Protein AF-A0A661RYM8-F1 (afdb_monomer_lite)

Secondary structure (DSSP, 8-state):
---EEEEEEETTEEEEEETT--EEEEE--TTSHHHHHHHHT--S---TTTT--HHHHHHHHHTS----SSS-------

pLDDT: mean 85.25, std 16.1, range [37.91, 97.75]

Foldseek 3Di:
DFAWPDWADDDQWIWTATLLRDIDIGGNDCPDPVVVCQLQVDDDDYDVSRCPDPVNVVVSVVPHPPPCDDPPNPPPDD

Structure (mmCIF, N/CA/C/O backbone):
data_AF-A0A661RYM8-F1
#
_entry.id   AF-A0A661RYM8-F1
#
loop_
_atom_site.group_PDB
_atom_site.id
_atom_site.type_symbol
_atom_site.label_atom_id
_atom_site.label_alt_id
_atom_site.label_comp_id
_atom_site.label_asym_id
_atom_site.label_entity_id
_atom_site.label_seq_id
_atom_site.pdbx_PDB_ins_code
_atom_site.Cartn_x
_atom_site.Cartn_y
_atom_site.Cartn_z
_atom_site.occupancy
_atom_site.B_iso_or_equiv
_atom_site.auth_seq_id
_atom_site.auth_comp_id
_atom_site.auth_asym_id
_atom_site.auth_atom_id
_atom_site.pdbx_PDB_model_num
ATOM 1 N N . LEU A 1 1 ? -4.540 -5.649 -1.171 1.00 91.56 1 LEU A N 1
ATOM 2 C CA . LEU A 1 1 ? -4.584 -4.228 -1.586 1.00 91.56 1 LEU A CA 1
ATOM 3 C C . LEU A 1 1 ? -5.530 -3.463 -0.681 1.00 91.56 1 LEU A C 1
ATOM 5 O O . LEU A 1 1 ? -6.670 -3.883 -0.526 1.00 91.56 1 LEU A O 1
ATOM 9 N N . HIS A 1 2 ? -5.052 -2.377 -0.084 1.00 94.31 2 HIS A N 1
ATOM 10 C CA . HIS A 1 2 ? -5.854 -1.471 0.739 1.00 94.31 2 HIS A CA 1
ATOM 11 C C . HIS A 1 2 ? -6.015 -0.130 0.024 1.00 94.31 2 HIS A C 1
ATOM 13 O O . HIS A 1 2 ? -5.131 0.284 -0.725 1.00 94.31 2 HIS A O 1
ATOM 19 N N . GLY A 1 3 ? -7.134 0.548 0.271 1.00 93.62 3 GLY A N 1
ATOM 20 C CA . GLY A 1 3 ? -7.276 1.958 -0.069 1.00 93.62 3 GLY A CA 1
ATOM 21 C C . GLY A 1 3 ? -6.584 2.806 0.994 1.00 93.62 3 GLY A C 1
ATOM 22 O O . GLY A 1 3 ? -6.839 2.621 2.185 1.00 93.62 3 GLY A O 1
ATOM 23 N N . ILE A 1 4 ? -5.717 3.720 0.570 1.00 94.44 4 ILE A N 1
ATOM 24 C CA . ILE A 1 4 ? -5.035 4.660 1.461 1.00 94.44 4 ILE A CA 1
ATOM 25 C C . ILE A 1 4 ? -5.926 5.888 1.646 1.00 94.44 4 ILE A C 1
ATOM 27 O O . ILE A 1 4 ? -6.370 6.466 0.655 1.00 94.44 4 ILE A O 1
ATOM 31 N N . ARG A 1 5 ? -6.175 6.261 2.904 1.00 96.06 5 ARG A N 1
ATOM 32 C CA . ARG A 1 5 ? -6.953 7.442 3.296 1.00 96.06 5 ARG A CA 1
ATOM 33 C C . ARG A 1 5 ? -6.050 8.657 3.496 1.00 96.06 5 ARG A C 1
ATOM 35 O O . ARG A 1 5 ? -6.386 9.736 3.025 1.00 96.06 5 ARG A O 1
ATOM 42 N N . SER A 1 6 ? -4.924 8.486 4.181 1.00 97.19 6 SER A N 1
ATOM 43 C CA . SER A 1 6 ? -3.934 9.545 4.380 1.00 97.19 6 SER A CA 1
ATOM 44 C C . SER A 1 6 ? -2.524 8.973 4.468 1.00 97.19 6 SER A C 1
ATOM 46 O O . SER A 1 6 ? -2.320 7.807 4.824 1.00 97.19 6 SER A O 1
ATOM 48 N N . ILE A 1 7 ? -1.558 9.813 4.106 1.00 96.69 7 ILE A N 1
ATOM 49 C CA . ILE A 1 7 ? -0.128 9.561 4.249 1.00 96.69 7 ILE A CA 1
ATOM 50 C C . ILE A 1 7 ? 0.478 10.820 4.854 1.00 96.69 7 ILE A C 1
ATOM 52 O O . ILE A 1 7 ? 0.308 11.905 4.302 1.00 96.69 7 ILE A O 1
ATOM 56 N N . GLU A 1 8 ? 1.188 10.666 5.960 1.00 97.44 8 GLU A N 1
ATOM 57 C CA . GLU A 1 8 ? 1.960 11.722 6.603 1.00 97.44 8 GLU A CA 1
ATOM 58 C C . GLU A 1 8 ? 3.442 11.351 6.520 1.00 97.44 8 GLU A C 1
ATOM 60 O O . GLU A 1 8 ? 3.855 10.298 7.005 1.00 97.44 8 GLU A O 1
ATOM 65 N N . ILE A 1 9 ? 4.242 12.180 5.851 1.00 96.69 9 ILE A N 1
ATOM 66 C CA . ILE A 1 9 ? 5.670 11.921 5.636 1.00 96.69 9 ILE A CA 1
ATOM 67 C C . ILE A 1 9 ? 6.456 12.510 6.809 1.00 96.69 9 ILE A C 1
ATOM 69 O O . ILE A 1 9 ? 6.385 13.705 7.076 1.00 96.69 9 ILE A O 1
ATOM 73 N N . MET A 1 10 ? 7.233 11.666 7.482 1.00 96.31 10 MET A N 1
ATOM 74 C CA . MET A 1 10 ? 8.012 11.972 8.683 1.00 96.31 10 MET A CA 1
ATOM 75 C C . MET A 1 10 ? 9.500 11.700 8.409 1.00 96.31 10 MET A C 1
ATOM 77 O O . MET A 1 10 ? 10.111 10.785 8.967 1.00 96.31 10 MET A O 1
ATOM 81 N N . GLY A 1 11 ? 10.083 12.449 7.470 1.00 95.19 11 GLY A N 1
ATOM 82 C CA . GLY A 1 11 ? 11.463 12.248 7.022 1.00 95.19 11 GLY A CA 1
ATOM 83 C C . GLY A 1 11 ? 11.626 10.961 6.208 1.00 95.19 11 GLY A C 1
ATOM 84 O O . GLY A 1 11 ? 11.042 10.824 5.134 1.00 95.19 11 GLY A O 1
ATOM 85 N N . ASN A 1 12 ? 12.422 10.011 6.709 1.00 95.12 12 ASN A N 1
ATOM 86 C CA . ASN A 1 12 ? 12.657 8.730 6.028 1.00 95.12 12 ASN A CA 1
ATOM 87 C C . ASN A 1 12 ? 11.583 7.666 6.317 1.00 95.12 12 ASN A C 1
ATOM 89 O O . ASN A 1 12 ? 11.712 6.512 5.906 1.00 95.12 12 ASN A O 1
ATOM 93 N N . SER A 1 13 ? 10.525 8.048 7.022 1.00 96.19 13 SER A N 1
ATOM 94 C CA . SER A 1 13 ? 9.376 7.200 7.310 1.00 96.19 13 SER A CA 1
ATOM 95 C C . SER A 1 13 ? 8.090 7.915 6.921 1.00 96.19 13 SER A C 1
ATOM 97 O O . SER A 1 13 ? 8.071 9.129 6.736 1.00 96.19 13 SER A O 1
ATOM 99 N N . ALA A 1 14 ? 7.000 7.169 6.797 1.00 96.62 14 ALA A N 1
ATOM 100 C CA . ALA A 1 14 ? 5.673 7.731 6.619 1.00 96.62 14 ALA A CA 1
ATOM 101 C C . ALA A 1 14 ? 4.654 6.971 7.466 1.00 96.62 14 ALA A C 1
ATOM 103 O O . ALA A 1 14 ? 4.700 5.741 7.550 1.00 96.62 14 ALA A O 1
ATOM 104 N N . ARG A 1 15 ? 3.720 7.704 8.066 1.00 97.44 15 ARG A N 1
ATOM 105 C CA . ARG A 1 15 ? 2.544 7.163 8.743 1.00 97.44 15 ARG A CA 1
ATOM 106 C C . ARG A 1 15 ? 1.409 7.068 7.729 1.00 97.44 15 ARG A C 1
ATOM 108 O O . ARG A 1 15 ? 1.032 8.061 7.111 1.00 97.44 15 ARG A O 1
ATOM 115 N N . LEU A 1 16 ? 0.879 5.866 7.528 1.00 96.81 16 LEU A N 1
ATOM 116 C CA . LEU A 1 16 ? -0.256 5.617 6.644 1.00 96.81 16 LEU A CA 1
ATOM 117 C C . LEU A 1 16 ? -1.492 5.243 7.435 1.00 96.81 16 LEU A C 1
ATOM 119 O O . LEU A 1 16 ? -1.438 4.354 8.280 1.00 96.81 16 LEU A O 1
ATOM 123 N N . VAL A 1 17 ? -2.621 5.827 7.041 1.00 97.75 17 VAL A N 1
ATOM 124 C CA . VAL A 1 17 ? -3.950 5.404 7.481 1.00 97.75 17 VAL A CA 1
ATOM 125 C C . VAL A 1 17 ? -4.718 4.886 6.275 1.00 97.75 17 VAL A C 1
ATOM 127 O O . VAL A 1 17 ? -4.798 5.529 5.225 1.00 97.75 17 VAL A O 1
ATOM 130 N N . THR A 1 18 ? -5.291 3.698 6.409 1.00 97.19 18 THR A N 1
ATOM 131 C CA . THR A 1 18 ? -6.136 3.080 5.378 1.00 97.1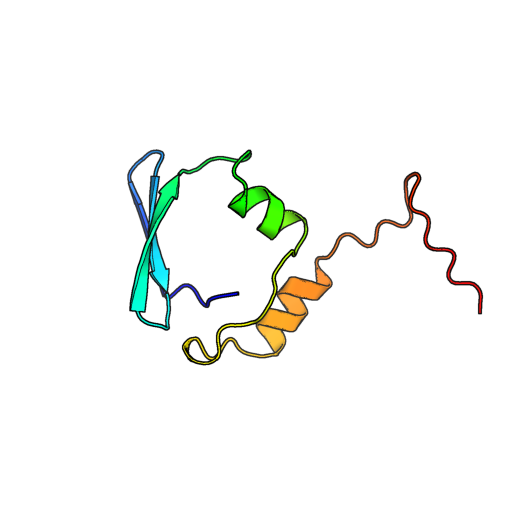9 18 THR A CA 1
ATOM 132 C C . THR A 1 18 ? -7.609 3.430 5.570 1.00 97.19 18 THR A C 1
ATOM 134 O O . THR A 1 18 ? -8.037 3.833 6.648 1.00 97.19 18 THR A O 1
ATOM 137 N N . HIS A 1 19 ? -8.428 3.216 4.538 1.00 95.94 19 HIS A N 1
ATOM 138 C CA . HIS A 1 19 ? -9.885 3.367 4.649 1.00 95.94 19 HIS A CA 1
ATOM 139 C C . HIS A 1 19 ? -10.542 2.356 5.601 1.00 95.94 19 HIS A C 1
ATOM 141 O O . HIS A 1 19 ? -11.644 2.611 6.067 1.00 95.94 19 HIS A O 1
ATOM 147 N N . CYS A 1 20 ? -9.871 1.241 5.911 1.00 96.62 20 CYS A N 1
ATOM 148 C CA . CYS A 1 20 ? -10.305 0.303 6.951 1.00 96.62 20 CYS A CA 1
ATOM 149 C C . CYS A 1 20 ? -9.711 0.643 8.333 1.00 96.62 20 CYS A C 1
ATOM 151 O O . CYS A 1 20 ? -9.574 -0.238 9.173 1.00 96.62 20 CYS A O 1
ATOM 153 N N . ASN A 1 21 ? -9.280 1.894 8.549 1.00 96.81 21 ASN A N 1
ATOM 154 C CA . ASN A 1 21 ? -8.725 2.418 9.806 1.00 96.81 21 ASN A CA 1
ATOM 155 C C . ASN A 1 21 ? -7.502 1.671 10.359 1.00 96.81 21 ASN A C 1
ATOM 157 O O . ASN A 1 21 ? -7.137 1.845 11.517 1.00 96.81 21 ASN A O 1
ATOM 161 N N . LYS A 1 22 ? -6.826 0.869 9.532 1.00 96.38 22 LYS A N 1
ATOM 162 C CA . LYS A 1 22 ? -5.520 0.322 9.894 1.00 96.38 22 LYS A CA 1
ATOM 163 C C . LYS A 1 22 ? -4.462 1.387 9.704 1.00 96.38 22 LYS A C 1
ATOM 165 O O . LYS A 1 22 ? -4.479 2.089 8.685 1.00 96.38 22 LYS A O 1
ATOM 170 N N . GLU A 1 23 ? -3.546 1.434 10.653 1.00 97.00 23 GLU A N 1
ATOM 171 C CA . GLU A 1 23 ? -2.466 2.396 10.702 1.00 97.00 23 GLU A CA 1
ATOM 172 C C . GLU A 1 23 ? -1.115 1.683 10.726 1.00 97.00 23 GLU A C 1
ATOM 174 O O . GLU A 1 23 ? -0.939 0.698 11.446 1.00 97.00 23 GLU A O 1
ATOM 179 N N . PHE A 1 24 ? -0.166 2.167 9.923 1.00 94.75 24 PHE A N 1
ATOM 180 C CA . PHE A 1 24 ? 1.180 1.604 9.871 1.00 94.75 24 PHE A CA 1
ATOM 181 C C . PHE A 1 24 ? 2.225 2.695 9.660 1.00 94.75 24 PHE A C 1
ATOM 183 O O . PHE A 1 24 ? 2.000 3.642 8.905 1.00 94.75 24 PHE A O 1
ATOM 190 N N . ILE A 1 25 ? 3.400 2.500 10.255 1.00 96.06 25 ILE A N 1
ATOM 191 C CA . ILE A 1 25 ? 4.606 3.262 9.933 1.00 96.06 25 ILE A CA 1
ATOM 192 C C . ILE A 1 25 ? 5.403 2.458 8.907 1.00 96.06 25 ILE A C 1
ATOM 194 O O . ILE A 1 25 ? 5.678 1.274 9.107 1.00 96.06 25 ILE A O 1
ATOM 198 N N . ILE A 1 26 ? 5.768 3.096 7.800 1.00 94.69 26 ILE A N 1
ATOM 199 C CA . ILE A 1 26 ? 6.596 2.502 6.748 1.00 94.69 26 ILE A CA 1
ATOM 200 C C . ILE A 1 26 ? 7.885 3.296 6.573 1.00 94.69 26 ILE A C 1
ATOM 202 O O . ILE A 1 26 ? 7.912 4.493 6.839 1.00 94.69 26 ILE A O 1
ATOM 206 N N . SER A 1 27 ? 8.935 2.649 6.073 1.00 95.38 27 SER A N 1
ATOM 207 C CA . SER A 1 27 ? 10.155 3.333 5.644 1.00 95.38 27 SER A CA 1
ATOM 208 C C . SER A 1 27 ? 10.067 3.771 4.181 1.00 95.38 27 SER A C 1
ATOM 210 O O . SER A 1 27 ? 9.510 3.069 3.328 1.00 95.38 27 SER A O 1
ATOM 212 N N . ASN A 1 28 ? 10.665 4.917 3.870 1.00 94.12 28 ASN A N 1
ATOM 213 C CA . ASN A 1 28 ? 10.823 5.426 2.514 1.00 94.12 28 ASN A CA 1
ATOM 214 C C . ASN A 1 28 ? 12.013 4.735 1.825 1.00 94.12 28 ASN A C 1
ATOM 216 O O . ASN A 1 28 ? 13.091 5.299 1.663 1.00 94.12 28 ASN A O 1
ATOM 220 N N . SER A 1 29 ? 11.839 3.461 1.465 1.00 93.19 29 SER A N 1
ATOM 221 C CA . SER A 1 29 ? 12.890 2.649 0.842 1.00 93.19 29 SER A CA 1
ATOM 222 C C . SER A 1 29 ? 12.458 2.050 -0.494 1.00 93.19 29 SER A C 1
ATOM 224 O O . SER A 1 29 ? 11.479 1.297 -0.578 1.00 93.19 29 SER A O 1
ATOM 226 N N . LEU A 1 30 ? 13.273 2.290 -1.527 1.00 90.94 30 LEU A N 1
ATOM 227 C CA . LEU A 1 30 ? 13.123 1.706 -2.867 1.00 90.94 30 LEU A CA 1
ATOM 228 C C . LEU A 1 30 ? 13.331 0.178 -2.883 1.00 90.94 30 LEU A C 1
ATOM 230 O O . LEU A 1 30 ? 12.782 -0.517 -3.749 1.00 90.94 30 LEU A O 1
ATOM 234 N N . ASN A 1 31 ? 14.060 -0.354 -1.896 1.00 94.56 31 ASN A N 1
ATOM 235 C CA . ASN A 1 31 ? 14.445 -1.766 -1.793 1.00 94.56 31 ASN A CA 1
ATOM 236 C C . ASN A 1 31 ? 13.560 -2.577 -0.834 1.00 94.56 31 ASN A C 1
ATOM 238 O O . ASN A 1 31 ? 13.792 -3.769 -0.630 1.00 94.56 31 ASN A O 1
ATOM 242 N N . SER A 1 32 ? 12.524 -1.958 -0.268 1.00 93.44 32 SER A N 1
ATOM 243 C CA . SER A 1 32 ? 11.590 -2.630 0.634 1.00 93.44 32 SER A CA 1
ATOM 244 C C . SER A 1 32 ? 10.811 -3.760 -0.058 1.00 93.44 32 SER A C 1
ATOM 246 O O . SER A 1 32 ? 10.521 -3.722 -1.261 1.00 93.44 32 SER A O 1
ATOM 248 N N . ARG A 1 33 ? 10.405 -4.771 0.724 1.00 92.12 33 ARG A N 1
ATOM 249 C CA . ARG A 1 33 ? 9.513 -5.848 0.253 1.00 92.12 33 ARG A CA 1
ATOM 250 C C . ARG A 1 33 ? 8.199 -5.281 -0.289 1.00 92.12 33 ARG A C 1
ATOM 252 O O . ARG A 1 33 ? 7.757 -5.700 -1.354 1.00 92.12 33 ARG A O 1
ATOM 259 N N . ALA A 1 34 ? 7.623 -4.296 0.402 1.00 91.62 34 ALA A N 1
ATOM 260 C CA . ALA A 1 34 ? 6.414 -3.606 -0.039 1.00 91.62 34 ALA A CA 1
ATOM 261 C C . ALA A 1 34 ? 6.626 -2.883 -1.380 1.00 91.62 34 ALA A C 1
ATOM 263 O O . ALA A 1 34 ? 5.822 -3.055 -2.293 1.00 91.62 34 ALA A O 1
ATOM 264 N N . GLY A 1 35 ? 7.740 -2.162 -1.548 1.00 91.88 35 GLY A N 1
ATOM 265 C CA . GLY A 1 35 ? 8.093 -1.524 -2.819 1.00 91.88 35 GLY A CA 1
ATOM 266 C C . GLY A 1 35 ? 8.223 -2.529 -3.966 1.00 91.88 35 GLY A C 1
ATOM 267 O O . GLY A 1 35 ? 7.680 -2.310 -5.049 1.00 91.88 35 GLY A O 1
ATOM 268 N N . ARG A 1 36 ? 8.864 -3.680 -3.722 1.00 91.62 36 ARG A N 1
ATOM 269 C CA . ARG A 1 36 ? 8.947 -4.781 -4.698 1.00 91.62 36 ARG A CA 1
ATOM 270 C C . ARG A 1 36 ? 7.565 -5.316 -5.076 1.00 91.62 36 ARG A C 1
ATOM 272 O O . ARG A 1 36 ? 7.293 -5.498 -6.258 1.00 91.62 36 ARG A O 1
ATOM 279 N N . TRP A 1 37 ? 6.696 -5.547 -4.094 1.00 91.69 37 TRP A N 1
ATOM 280 C CA . TRP A 1 37 ? 5.337 -6.041 -4.326 1.00 91.69 37 TRP A CA 1
ATOM 281 C C . TRP A 1 37 ? 4.497 -5.053 -5.125 1.00 91.69 37 TRP A C 1
ATOM 283 O O . TRP A 1 37 ? 3.808 -5.458 -6.054 1.00 91.69 37 TRP A O 1
ATOM 293 N N . LEU A 1 38 ? 4.604 -3.757 -4.826 1.00 89.69 38 LEU A N 1
ATOM 294 C CA . LEU A 1 38 ? 3.893 -2.716 -5.563 1.00 89.69 38 LEU A CA 1
ATOM 295 C C . LEU A 1 38 ? 4.356 -2.611 -7.020 1.00 89.69 38 LEU A C 1
ATOM 297 O O . LEU A 1 38 ? 3.513 -2.424 -7.896 1.00 89.69 38 LEU A O 1
ATOM 301 N N . ARG A 1 39 ? 5.661 -2.767 -7.285 1.00 87.81 39 ARG A N 1
ATOM 302 C CA . ARG A 1 39 ? 6.217 -2.789 -8.650 1.00 87.81 39 ARG A CA 1
ATOM 303 C C . ARG A 1 39 ? 5.794 -4.031 -9.432 1.00 87.81 39 ARG A C 1
ATOM 305 O O . ARG A 1 39 ? 5.384 -3.908 -10.578 1.00 87.81 39 ARG A O 1
ATOM 312 N N . ASN A 1 40 ? 5.843 -5.201 -8.796 1.00 87.38 40 ASN A N 1
ATOM 313 C CA . ASN A 1 40 ? 5.471 -6.478 -9.414 1.00 87.38 40 ASN A CA 1
ATOM 314 C C . ASN A 1 40 ? 3.963 -6.768 -9.366 1.00 87.38 40 ASN A C 1
ATOM 316 O O . ASN A 1 40 ? 3.534 -7.816 -9.833 1.00 87.38 40 ASN A O 1
ATOM 320 N N . LYS A 1 41 ? 3.164 -5.865 -8.783 1.00 86.81 41 LYS A N 1
ATOM 321 C CA . LYS A 1 41 ? 1.714 -6.021 -8.587 1.00 86.81 41 LYS A CA 1
ATOM 322 C C . LYS A 1 41 ? 1.344 -7.297 -7.825 1.00 86.81 41 LYS A C 1
ATOM 324 O O . LYS A 1 41 ? 0.308 -7.905 -8.068 1.00 86.81 41 LYS A O 1
ATOM 329 N N . TRP A 1 42 ? 2.185 -7.701 -6.877 1.00 87.44 42 TRP A N 1
ATOM 330 C CA . TRP A 1 42 ? 1.954 -8.892 -6.066 1.00 87.44 42 TRP A CA 1
ATOM 331 C C . TRP A 1 42 ? 1.022 -8.574 -4.901 1.00 87.44 42 TRP A C 1
ATOM 333 O O . TRP A 1 42 ? 1.388 -7.871 -3.956 1.00 87.44 42 TRP A O 1
ATOM 343 N N . PHE A 1 43 ? -0.195 -9.110 -4.960 1.00 89.38 43 PHE A N 1
ATOM 344 C CA . PHE A 1 43 ? -1.166 -9.064 -3.874 1.00 89.38 43 PHE A CA 1
ATOM 345 C C . PHE A 1 43 ? -2.024 -10.330 -3.872 1.00 89.38 43 PHE A C 1
ATOM 347 O O . PHE A 1 43 ? -2.323 -10.882 -4.921 1.00 89.38 43 PHE A O 1
ATOM 354 N N . VAL A 1 44 ? -2.447 -10.771 -2.685 1.00 89.81 44 VAL A N 1
ATOM 355 C CA . VAL A 1 44 ? -3.297 -11.967 -2.538 1.00 89.81 44 VAL A CA 1
ATOM 356 C C . VAL A 1 44 ? -4.772 -11.633 -2.764 1.00 89.81 44 VAL A C 1
ATOM 358 O O . VAL A 1 44 ? -5.471 -12.320 -3.492 1.00 89.81 44 VAL A O 1
ATOM 361 N N . LYS A 1 45 ? -5.261 -10.564 -2.125 1.00 92.50 45 LYS A N 1
ATOM 362 C CA . LYS A 1 45 ? -6.655 -10.115 -2.233 1.00 92.50 45 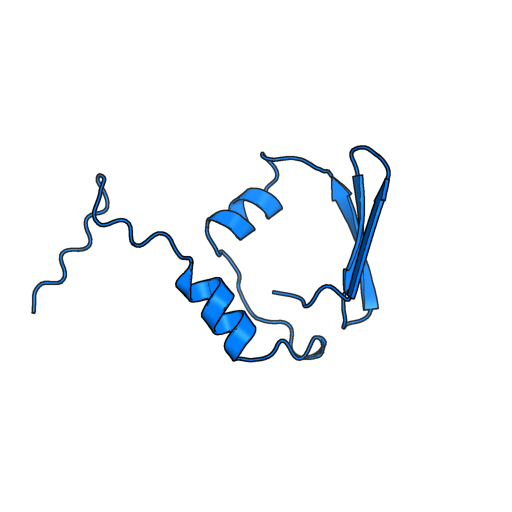LYS A CA 1
ATOM 363 C C . LYS A 1 45 ? -6.794 -8.612 -2.036 1.00 92.50 45 LYS A C 1
ATOM 365 O O . LYS A 1 45 ? -5.933 -7.967 -1.421 1.00 92.50 45 LYS A O 1
ATOM 370 N N . VAL A 1 46 ? -7.882 -8.044 -2.542 1.00 94.00 46 VAL A N 1
ATOM 371 C CA . VAL A 1 46 ? -8.304 -6.670 -2.235 1.00 94.00 46 VAL A CA 1
ATOM 372 C C . VAL A 1 46 ? -9.052 -6.671 -0.900 1.00 94.00 46 VAL A C 1
ATOM 374 O O . VAL A 1 46 ? -9.779 -7.608 -0.588 1.00 94.00 46 VAL A O 1
ATOM 377 N N . CYS A 1 47 ? -8.829 -5.655 -0.071 1.00 95.06 47 CYS A N 1
ATOM 378 C CA . CYS A 1 47 ? -9.537 -5.501 1.194 1.00 95.06 47 CYS A CA 1
ATOM 379 C C . CYS A 1 47 ? -10.994 -5.091 0.931 1.00 95.06 47 CYS A C 1
ATOM 381 O O . CYS A 1 47 ? -11.234 -4.049 0.319 1.00 95.06 47 CYS A O 1
ATOM 383 N N . SER A 1 48 ? -11.945 -5.892 1.419 1.00 94.31 48 SER A N 1
ATOM 384 C CA . SER A 1 48 ? -13.388 -5.652 1.289 1.00 94.31 48 SER A CA 1
ATOM 385 C C . SER A 1 48 ? -13.839 -4.389 2.027 1.00 94.31 48 SER A C 1
ATOM 387 O O . SER A 1 48 ? -14.583 -3.589 1.470 1.00 94.31 48 SER A O 1
ATOM 389 N N . GLU A 1 49 ? -13.326 -4.153 3.237 1.00 96.56 49 GLU A N 1
ATOM 390 C CA . GLU A 1 49 ? -13.657 -2.976 4.058 1.00 96.56 49 GLU A CA 1
ATOM 391 C C . GLU A 1 49 ? -13.217 -1.659 3.407 1.00 96.56 49 GLU A C 1
ATOM 393 O O . GLU A 1 49 ? -13.914 -0.649 3.487 1.00 96.56 49 GLU A O 1
ATOM 398 N N . CYS A 1 50 ? -12.077 -1.663 2.707 1.00 94.88 50 CYS A N 1
ATOM 399 C CA . CYS A 1 50 ? -11.605 -0.480 1.991 1.00 94.88 50 CYS A CA 1
ATOM 400 C C . CYS A 1 50 ? -12.493 -0.096 0.801 1.00 94.88 50 CYS A C 1
ATOM 402 O O . CYS A 1 50 ? -12.328 1.017 0.302 1.00 94.88 50 CYS A O 1
ATOM 404 N N . ARG A 1 51 ? -13.361 -1.001 0.317 1.00 92.50 51 ARG A N 1
ATOM 405 C CA . ARG A 1 51 ? -14.249 -0.794 -0.842 1.00 92.50 51 ARG A CA 1
ATOM 406 C C . ARG A 1 51 ? -13.536 -0.108 -2.012 1.00 92.50 51 ARG A C 1
ATOM 408 O O . ARG A 1 51 ? -13.988 0.907 -2.537 1.00 9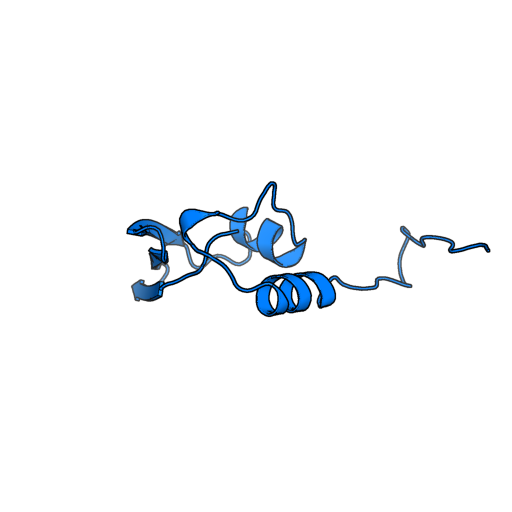2.50 51 ARG A O 1
ATOM 415 N N . VAL A 1 52 ? -12.366 -0.637 -2.381 1.00 92.56 52 VAL A N 1
ATOM 416 C CA . VAL A 1 52 ? -11.560 -0.075 -3.471 1.00 92.56 52 VAL A CA 1
ATOM 417 C C . VAL A 1 52 ? -12.369 -0.172 -4.775 1.00 92.56 52 VAL A C 1
ATOM 419 O O . VAL A 1 52 ? -12.741 -1.284 -5.142 1.00 92.56 52 VAL A O 1
ATOM 422 N N . PRO A 1 53 ? -12.644 0.944 -5.481 1.00 93.12 53 PRO A N 1
ATOM 423 C CA . PRO A 1 53 ? -13.437 0.906 -6.708 1.00 93.12 53 PRO A CA 1
ATOM 424 C C . PRO A 1 53 ? -12.804 0.031 -7.796 1.00 93.12 53 PRO A C 1
ATOM 426 O 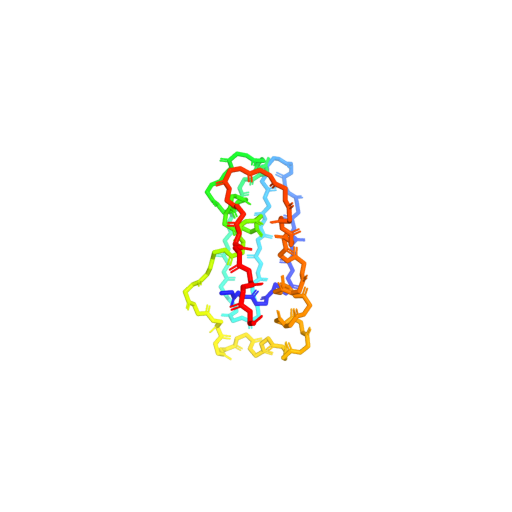O . PRO A 1 53 ? -11.580 0.050 -7.957 1.00 93.12 53 PRO A O 1
ATOM 429 N N . GLY A 1 54 ? -13.640 -0.662 -8.580 1.00 91.25 54 GLY A N 1
ATOM 430 C CA . GLY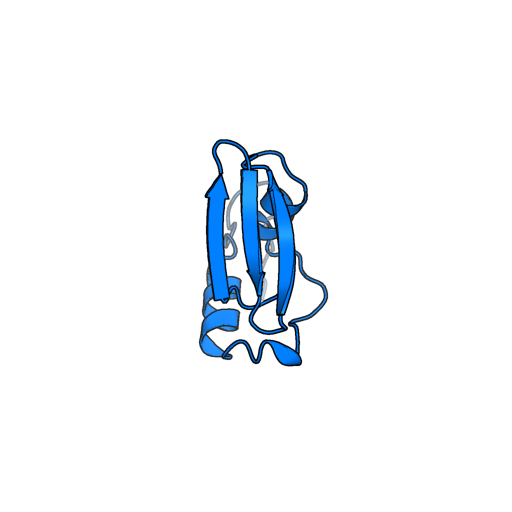 A 1 54 ? -13.214 -1.570 -9.657 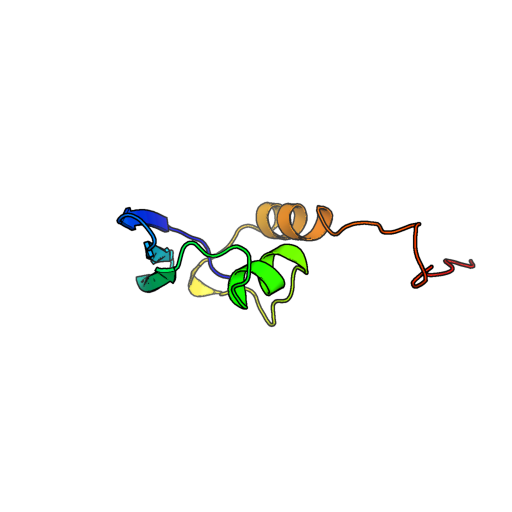1.00 91.25 54 GLY A CA 1
ATOM 431 C C . GLY A 1 54 ? -12.239 -0.920 -10.637 1.00 91.25 54 GLY A C 1
ATOM 432 O O . GLY A 1 54 ? -11.118 -1.395 -10.790 1.00 91.25 54 GLY A O 1
ATOM 433 N N . TRP A 1 55 ? -12.583 0.262 -11.154 1.00 91.75 55 TRP A N 1
ATOM 434 C CA . TRP A 1 55 ? -11.726 1.018 -12.077 1.00 91.75 55 TRP A CA 1
ATOM 435 C C . TRP A 1 55 ? -10.319 1.309 -11.521 1.00 91.75 55 TRP A C 1
ATOM 437 O O . TRP A 1 55 ? -9.349 1.406 -12.272 1.00 91.75 55 TRP A O 1
ATOM 447 N N . LYS A 1 56 ? -10.164 1.453 -10.194 1.00 90.75 56 LYS A N 1
ATOM 448 C CA . LYS A 1 56 ? -8.859 1.699 -9.556 1.00 90.75 56 LYS A CA 1
ATOM 449 C C . LYS A 1 56 ? -8.032 0.417 -9.503 1.00 90.75 56 LYS A C 1
ATOM 451 O O . LYS A 1 56 ? -6.815 0.478 -9.668 1.00 90.75 56 LYS A O 1
ATOM 456 N N . ILE A 1 57 ? -8.689 -0.723 -9.292 1.00 90.12 57 ILE A N 1
ATOM 457 C CA . ILE A 1 57 ? -8.069 -2.051 -9.364 1.00 90.12 57 ILE A CA 1
ATOM 458 C C . ILE A 1 57 ? -7.642 -2.327 -10.808 1.00 90.12 57 ILE A C 1
ATOM 460 O O . ILE A 1 57 ? -6.486 -2.664 -11.037 1.00 90.12 57 ILE A O 1
ATOM 464 N N . GLU A 1 58 ? -8.524 -2.089 -11.779 1.00 89.50 58 GLU A N 1
ATOM 465 C CA . GLU A 1 58 ? -8.238 -2.237 -13.210 1.00 89.50 58 GLU A CA 1
ATOM 466 C C . GLU A 1 58 ? -7.066 -1.360 -13.646 1.00 89.50 58 GLU A C 1
ATOM 468 O O . GLU A 1 58 ? -6.106 -1.867 -14.218 1.00 89.50 58 GLU A O 1
ATOM 473 N N . LYS A 1 59 ? -7.074 -0.068 -13.292 1.00 89.06 59 LYS A N 1
ATOM 474 C CA . LYS A 1 59 ? -5.956 0.852 -13.556 1.00 89.06 59 LYS A CA 1
ATOM 475 C C . LYS A 1 59 ? -4.654 0.387 -12.896 1.00 89.06 59 LYS A C 1
ATOM 477 O O . LYS A 1 59 ? -3.568 0.520 -13.460 1.00 89.06 59 LYS A O 1
ATOM 482 N N . TYR A 1 60 ? -4.735 -0.136 -11.675 1.00 87.00 60 TYR A N 1
ATOM 483 C CA . TYR A 1 60 ? -3.561 -0.650 -10.977 1.00 87.00 60 TYR A CA 1
ATOM 484 C C . TYR A 1 60 ? -2.980 -1.891 -11.669 1.00 87.00 60 TYR A C 1
ATOM 486 O O . TYR A 1 60 ? -1.753 -1.997 -11.758 1.00 87.00 60 TYR A O 1
ATOM 494 N N . SER A 1 61 ? -3.839 -2.772 -12.184 1.00 83.31 61 SER A N 1
ATOM 495 C CA . SER A 1 61 ? -3.466 -3.989 -12.911 1.00 83.31 61 SER A CA 1
ATOM 496 C C . SER A 1 61 ? -3.015 -3.713 -14.349 1.00 83.31 61 SER A C 1
ATOM 498 O O . SER A 1 61 ? -2.074 -4.343 -14.816 1.00 83.31 61 SER A O 1
ATOM 500 N N . SER A 1 62 ? -3.606 -2.741 -15.049 1.00 80.19 62 SER A N 1
ATOM 501 C CA . SER A 1 62 ? -3.290 -2.438 -16.456 1.00 80.19 62 SER A CA 1
ATOM 502 C C . SER A 1 62 ? -1.891 -1.854 -16.660 1.00 80.19 62 SER A C 1
ATOM 504 O O . SER A 1 62 ? -1.336 -1.930 -17.751 1.00 80.19 62 SER A O 1
ATOM 506 N N . THR A 1 63 ? -1.299 -1.314 -15.594 1.00 69.31 63 THR A N 1
ATOM 507 C CA . THR A 1 63 ? 0.090 -0.826 -15.564 1.00 69.31 63 THR A CA 1
ATOM 508 C C . THR A 1 63 ? 1.116 -1.928 -15.278 1.00 69.31 63 THR A C 1
ATOM 510 O O . THR A 1 63 ? 2.281 -1.625 -15.014 1.00 69.31 63 THR A O 1
ATOM 513 N N . LEU A 1 64 ? 0.716 -3.207 -15.299 1.00 65.50 64 LEU A N 1
ATOM 514 C CA . LEU A 1 64 ? 1.657 -4.320 -15.417 1.00 65.50 64 LEU A CA 1
ATOM 515 C C . LEU A 1 64 ? 2.536 -4.076 -16.646 1.00 65.50 64 LEU A C 1
ATOM 517 O O . LEU A 1 64 ? 2.030 -3.791 -17.729 1.00 65.50 64 LEU A O 1
ATOM 521 N N . PHE A 1 65 ? 3.855 -4.178 -16.485 1.00 56.28 65 PHE A N 1
ATOM 522 C CA . PHE A 1 65 ? 4.752 -4.177 -17.633 1.00 56.28 65 PHE A CA 1
ATOM 523 C C . PHE A 1 65 ? 4.323 -5.313 -18.571 1.00 56.28 65 PHE A C 1
ATOM 525 O O . PHE A 1 65 ? 4.575 -6.480 -18.270 1.00 56.28 65 PHE A O 1
ATOM 532 N N . LYS A 1 66 ? 3.705 -4.977 -19.710 1.00 54.78 66 LYS A N 1
ATOM 533 C CA . LYS A 1 66 ? 3.589 -5.874 -20.863 1.00 54.78 66 LYS A CA 1
ATOM 534 C C . LYS A 1 66 ? 5.002 -6.067 -21.410 1.00 54.78 66 LYS A C 1
ATOM 536 O O . LYS A 1 66 ? 5.435 -5.360 -22.316 1.00 54.78 66 LYS A O 1
ATOM 541 N N . ARG A 1 67 ? 5.799 -6.924 -20.770 1.00 51.88 67 ARG A N 1
ATOM 542 C CA . ARG A 1 67 ? 7.133 -7.256 -21.265 1.00 51.88 67 ARG A CA 1
ATOM 543 C C . ARG A 1 67 ? 6.960 -8.154 -22.488 1.00 51.88 67 ARG A C 1
ATOM 545 O O . ARG A 1 67 ? 6.918 -9.363 -22.350 1.00 51.88 67 ARG A O 1
ATOM 552 N N . HIS A 1 68 ? 6.919 -7.559 -23.676 1.00 51.44 68 HIS A N 1
ATOM 553 C CA . HIS A 1 68 ? 7.249 -8.267 -24.921 1.00 51.44 68 HIS A CA 1
ATOM 554 C C . HIS A 1 68 ? 8.774 -8.353 -25.135 1.00 51.44 68 HIS A C 1
ATOM 556 O O . HIS A 1 68 ? 9.224 -8.498 -26.260 1.00 51.44 68 HIS A O 1
ATOM 562 N N . GLN A 1 69 ? 9.589 -8.183 -24.084 1.00 55.25 69 GLN A N 1
ATOM 563 C CA . GLN A 1 69 ? 11.049 -8.107 -24.182 1.00 55.25 69 GLN A CA 1
ATOM 564 C C . GLN A 1 69 ? 11.703 -8.817 -22.983 1.00 55.25 69 GLN A C 1
ATOM 566 O O . GLN A 1 69 ? 11.272 -8.634 -21.838 1.00 55.25 69 GLN A O 1
ATOM 571 N N . GLY A 1 70 ? 12.778 -9.570 -23.237 1.00 56.12 70 GLY A N 1
ATOM 572 C CA . GLY A 1 70 ? 13.529 -10.351 -22.242 1.00 56.12 70 GLY A CA 1
ATOM 573 C C . GLY A 1 70 ? 13.218 -11.854 -22.278 1.00 56.12 70 GLY A C 1
ATOM 574 O O . GLY A 1 70 ? 12.350 -12.295 -23.013 1.00 56.12 70 GLY A O 1
ATOM 575 N N . SER A 1 71 ? 13.922 -12.659 -21.476 1.00 56.88 71 SER A N 1
ATOM 576 C CA . SER A 1 71 ? 13.852 -14.137 -21.493 1.00 56.88 71 SER A CA 1
ATOM 577 C C . SER A 1 71 ? 12.513 -14.755 -21.052 1.00 56.88 71 SER A C 1
ATOM 579 O O . SER A 1 71 ? 12.348 -15.967 -21.141 1.00 56.88 71 SER A O 1
ATOM 581 N N . MET A 1 72 ? 11.548 -13.945 -20.604 1.00 53.06 72 MET A N 1
ATOM 582 C CA . MET A 1 72 ? 10.141 -14.336 -20.451 1.00 53.06 72 MET A CA 1
ATOM 583 C C . MET A 1 72 ? 9.329 -13.762 -21.616 1.00 53.06 72 MET A C 1
ATOM 585 O O . MET A 1 72 ? 8.542 -12.835 -21.435 1.00 53.06 72 MET A O 1
ATOM 589 N N . LEU A 1 73 ? 9.543 -14.289 -22.820 1.00 52.38 73 LEU A N 1
ATOM 590 C CA . LEU A 1 73 ? 8.597 -14.104 -23.916 1.00 52.38 73 LEU A CA 1
ATOM 591 C C . LEU A 1 73 ? 7.453 -15.092 -23.696 1.00 52.38 73 LEU A C 1
ATOM 593 O O . LEU A 1 73 ? 7.640 -16.303 -23.805 1.00 52.38 73 LEU A O 1
ATOM 597 N N . ILE A 1 74 ? 6.277 -14.579 -23.349 1.00 58.94 74 ILE A N 1
ATOM 598 C CA . ILE A 1 74 ? 5.046 -15.358 -23.450 1.00 58.94 74 ILE A CA 1
ATOM 599 C C . ILE A 1 74 ? 4.728 -15.395 -24.946 1.00 58.94 74 ILE A C 1
ATOM 601 O O . ILE A 1 74 ? 4.439 -14.361 -25.545 1.00 58.94 74 ILE A O 1
ATOM 605 N N . ASN A 1 75 ? 4.895 -16.563 -25.567 1.00 56.06 75 ASN A N 1
ATOM 606 C CA . ASN A 1 75 ? 4.438 -16.787 -26.932 1.00 56.06 75 ASN A CA 1
ATOM 607 C C . ASN A 1 75 ? 2.917 -16.928 -26.889 1.00 56.06 75 ASN A C 1
ATOM 609 O O . ASN A 1 75 ? 2.413 -18.012 -26.600 1.00 56.06 75 ASN A O 1
ATOM 613 N N . ASP A 1 76 ? 2.205 -15.851 -27.197 1.00 56.31 76 ASP A N 1
ATOM 614 C CA . ASP A 1 76 ? 0.795 -15.935 -27.562 1.00 56.31 76 ASP A CA 1
ATOM 615 C C . ASP A 1 76 ? 0.732 -16.545 -28.974 1.00 56.31 76 ASP A C 1
ATOM 617 O O . ASP A 1 76 ? 0.835 -15.846 -29.981 1.00 56.31 76 ASP A O 1
ATOM 621 N N . LYS A 1 77 ? 0.691 -17.881 -29.046 1.00 45.19 77 LYS A N 1
ATOM 622 C CA . LYS A 1 77 ? 0.313 -18.614 -30.259 1.00 45.19 77 LYS A CA 1
ATOM 623 C C . LYS A 1 77 ? -1.167 -18.973 -30.145 1.00 45.19 77 LYS A C 1
ATOM 625 O O . LYS A 1 77 ? -1.500 -19.922 -29.437 1.00 45.19 77 LYS A O 1
ATOM 630 N N . GLU A 1 78 ? -2.003 -18.205 -30.834 1.00 37.91 78 GLU A N 1
ATOM 631 C CA . GLU A 1 78 ? -3.268 -18.678 -31.413 1.00 37.91 78 GLU A CA 1
ATOM 632 C C . GLU A 1 78 ? -3.024 -19.041 -32.881 1.00 37.91 78 GLU A C 1
ATOM 634 O O . GLU A 1 78 ? -2.275 -18.291 -33.554 1.00 37.91 78 GLU A O 1
#

Radius of gyration: 15.75 Å; chains: 1; bounding box: 29×31×42 Å

Sequence (78 aa):
LHGIRSIEIMGNSARLVTHCNKEFIISNSLNSRAGRWLRNKWFVKVCSECRVPGWKIEKYSSTLFKRHQGSMLINDKE